Protein AF-A0A7X5N342-F1 (afdb_monomer_lite)

Structure (mmCIF, N/CA/C/O backbone):
data_AF-A0A7X5N342-F1
#
_entry.id   AF-A0A7X5N342-F1
#
loop_
_atom_site.group_PDB
_atom_site.id
_atom_site.type_symbol
_atom_site.label_atom_id
_atom_site.label_alt_id
_atom_site.label_comp_id
_atom_site.label_asym_id
_atom_site.label_entity_id
_atom_site.label_seq_id
_atom_site.pdbx_PDB_ins_code
_atom_site.Cartn_x
_atom_site.Cartn_y
_atom_site.Cartn_z
_atom_site.occupancy
_atom_site.B_iso_or_equiv
_atom_site.auth_seq_id
_atom_site.auth_comp_id
_atom_site.auth_asym_id
_atom_site.auth_atom_id
_atom_site.pdbx_PDB_model_num
ATOM 1 N N . GLY A 1 1 ? -18.269 -18.939 0.389 1.00 37.25 1 GLY A N 1
ATOM 2 C CA . GLY A 1 1 ? -17.789 -19.437 1.687 1.00 37.25 1 GLY A CA 1
ATOM 3 C C . GLY A 1 1 ? -16.413 -18.869 1.905 1.00 37.25 1 GLY A C 1
ATOM 4 O O . GLY A 1 1 ? -15.499 -19.276 1.207 1.00 37.25 1 GLY A O 1
ATOM 5 N N . ASP A 1 2 ? -16.312 -17.864 2.768 1.00 41.03 2 ASP A N 1
ATOM 6 C CA . ASP A 1 2 ? -15.074 -17.145 3.073 1.00 41.03 2 ASP A CA 1
ATOM 7 C C . ASP A 1 2 ? -14.352 -17.910 4.190 1.00 41.03 2 ASP A C 1
ATOM 9 O O . ASP A 1 2 ? -14.849 -17.990 5.314 1.00 41.03 2 ASP A O 1
ATOM 13 N N . ALA A 1 3 ? -13.251 -18.587 3.862 1.00 43.41 3 ALA A N 1
ATOM 14 C CA . ALA A 1 3 ? -12.453 -19.276 4.867 1.00 43.41 3 ALA A CA 1
ATOM 15 C C . ALA A 1 3 ? -11.637 -18.227 5.648 1.00 43.41 3 ALA A C 1
ATOM 17 O O . ALA A 1 3 ? -10.868 -17.482 5.032 1.00 43.41 3 ALA A O 1
ATOM 18 N N . PRO A 1 4 ? -11.772 -18.146 6.983 1.00 41.91 4 PRO A N 1
ATOM 19 C CA . PRO A 1 4 ? -11.024 -17.186 7.783 1.00 41.91 4 PRO A CA 1
ATOM 20 C C . PRO A 1 4 ? -9.519 -17.476 7.701 1.00 41.91 4 PRO A C 1
ATOM 22 O O . PRO A 1 4 ? -9.073 -18.610 7.870 1.00 41.91 4 PRO A O 1
ATOM 25 N N . ARG A 1 5 ? -8.732 -16.427 7.443 1.00 47.28 5 ARG A N 1
ATOM 26 C CA . ARG A 1 5 ? -7.262 -16.468 7.367 1.00 47.28 5 ARG A CA 1
ATOM 27 C C . ARG A 1 5 ? -6.675 -16.936 8.709 1.00 47.28 5 ARG A C 1
ATOM 29 O O . ARG A 1 5 ? -7.108 -16.431 9.749 1.00 47.28 5 ARG A O 1
ATOM 36 N N . PRO A 1 6 ? -5.678 -17.837 8.740 1.00 49.38 6 PRO A N 1
ATOM 37 C CA . PRO A 1 6 ? -5.173 -18.364 9.995 1.00 49.38 6 PRO A CA 1
ATOM 38 C C . PRO A 1 6 ? -4.173 -17.385 10.615 1.00 49.38 6 PRO A C 1
ATOM 40 O O . PRO A 1 6 ? -2.967 -17.493 10.431 1.00 49.38 6 PRO A O 1
ATOM 43 N N . ALA A 1 7 ? -4.666 -16.489 11.462 1.00 51.47 7 ALA A N 1
ATOM 44 C CA . ALA A 1 7 ? -3.866 -15.838 12.503 1.00 51.47 7 ALA A CA 1
ATOM 45 C C . ALA A 1 7 ? -3.428 -16.828 13.620 1.00 51.47 7 ALA A C 1
ATOM 47 O O . ALA A 1 7 ? -3.237 -16.423 14.757 1.00 51.47 7 ALA A O 1
ATOM 48 N N . LYS A 1 8 ? -3.353 -18.140 13.329 1.00 55.88 8 LYS A N 1
ATOM 49 C CA . LYS A 1 8 ? -3.159 -19.239 14.299 1.00 55.88 8 LYS A CA 1
ATOM 50 C C . LYS A 1 8 ? -1.873 -20.049 14.100 1.00 55.88 8 LYS A C 1
ATOM 52 O O . LYS A 1 8 ? -1.612 -20.930 14.912 1.00 55.88 8 LYS A O 1
ATOM 57 N N . LEU A 1 9 ? -1.138 -19.824 13.011 1.00 63.00 9 LEU A N 1
ATOM 58 C CA . LEU A 1 9 ? 0.014 -20.661 12.657 1.00 63.00 9 LEU A CA 1
ATOM 59 C C . LEU A 1 9 ? 1.322 -20.169 13.287 1.00 63.00 9 LEU A C 1
ATOM 61 O O . LEU A 1 9 ? 2.096 -20.996 13.732 1.00 63.00 9 LEU A O 1
ATOM 65 N N . ASP A 1 10 ? 1.504 -18.854 13.396 1.00 67.94 10 ASP A N 1
ATOM 66 C CA . ASP A 1 10 ? 2.638 -18.194 14.062 1.00 67.94 10 ASP A CA 1
ATOM 67 C C . ASP A 1 10 ? 2.364 -18.193 15.580 1.00 67.94 10 ASP A C 1
ATOM 69 O O . ASP A 1 10 ? 1.693 -17.305 16.116 1.00 67.94 10 ASP A O 1
ATOM 73 N N . LYS A 1 11 ? 2.708 -19.301 16.249 1.00 66.00 11 LYS A N 1
ATOM 74 C CA . LYS A 1 11 ? 2.380 -19.558 17.663 1.00 66.00 11 LYS A CA 1
ATOM 75 C C . LYS A 1 11 ? 3.323 -18.829 18.602 1.00 66.00 11 LYS A C 1
ATOM 77 O O . LYS A 1 11 ? 2.917 -18.482 19.712 1.00 66.00 11 LYS A O 1
ATOM 82 N N . ASN A 1 12 ? 4.571 -18.664 18.189 1.00 69.75 12 ASN A N 1
ATOM 83 C CA . ASN A 1 12 ? 5.584 -17.968 18.970 1.00 69.75 12 ASN A CA 1
ATOM 84 C C . ASN A 1 12 ? 5.516 -16.435 18.792 1.00 69.75 12 ASN A C 1
ATOM 86 O O . ASN A 1 12 ? 6.095 -15.718 19.608 1.00 69.75 12 ASN A O 1
ATOM 90 N N . GLY A 1 13 ? 4.764 -15.935 17.803 1.00 64.88 13 GLY A N 1
ATOM 91 C CA . GLY A 1 13 ? 4.565 -14.507 17.567 1.00 64.88 13 GLY A CA 1
ATOM 92 C C . GLY A 1 13 ? 5.804 -13.806 17.015 1.00 64.88 13 GLY A C 1
ATOM 93 O O . GLY A 1 13 ? 5.899 -12.581 17.131 1.00 64.88 13 GLY A O 1
ATOM 94 N N . ASP A 1 14 ? 6.769 -14.553 16.475 1.00 68.81 14 ASP A N 1
ATOM 95 C CA . ASP A 1 14 ? 8.040 -14.007 15.999 1.00 68.81 14 ASP A CA 1
ATOM 96 C C . ASP A 1 14 ? 7.939 -13.402 14.589 1.00 68.81 14 ASP A C 1
ATOM 98 O O . ASP A 1 14 ? 8.851 -12.702 14.137 1.00 68.81 14 ASP A O 1
ATOM 102 N N . GLY A 1 15 ? 6.804 -13.595 13.911 1.00 65.38 15 GLY A N 1
ATOM 103 C CA . GLY A 1 15 ? 6.578 -13.047 12.582 1.00 65.38 15 GLY A CA 1
ATOM 104 C C . GLY A 1 15 ? 7.196 -13.878 11.457 1.00 65.38 15 GLY A C 1
ATOM 105 O O . GLY A 1 15 ? 7.166 -13.425 10.303 1.00 65.38 15 GLY A O 1
ATOM 106 N N . VAL A 1 16 ? 7.668 -15.101 11.727 1.00 76.38 16 VAL A N 1
ATOM 107 C CA . VAL A 1 16 ? 7.995 -16.148 10.739 1.00 76.38 16 VAL A CA 1
ATOM 108 C C . VAL A 1 16 ? 7.150 -17.405 11.015 1.00 76.38 16 VAL A C 1
ATOM 110 O O . VAL A 1 16 ? 6.538 -17.524 12.063 1.00 76.38 16 VAL A O 1
ATOM 113 N N . ILE A 1 17 ? 6.976 -18.286 10.027 1.00 78.12 17 ILE A N 1
ATOM 114 C CA . ILE A 1 17 ? 6.350 -19.599 10.269 1.00 78.12 17 ILE A CA 1
ATOM 115 C C . ILE A 1 17 ? 7.411 -20.642 10.003 1.00 78.12 17 ILE A C 1
ATOM 117 O O . ILE A 1 17 ? 7.802 -20.835 8.853 1.00 78.12 17 ILE A O 1
ATOM 121 N N . ASP A 1 18 ? 7.891 -21.314 11.036 1.00 84.62 18 ASP A N 1
ATOM 122 C CA . ASP A 1 18 ? 8.857 -22.390 10.841 1.00 84.62 18 ASP A CA 1
ATOM 123 C C . ASP A 1 18 ? 8.192 -23.709 10.426 1.00 84.62 18 ASP A C 1
ATOM 125 O O . ASP A 1 18 ? 6.971 -23.871 10.449 1.00 84.62 18 ASP A O 1
ATOM 129 N N . ARG A 1 19 ? 9.004 -24.678 9.987 1.00 81.25 19 ARG A N 1
ATOM 130 C CA . ARG A 1 19 ? 8.499 -25.960 9.470 1.00 81.25 19 ARG A 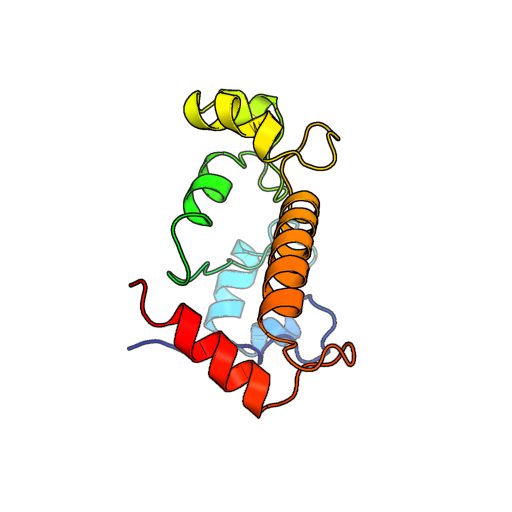CA 1
ATOM 131 C C . ARG A 1 19 ? 7.631 -26.718 10.481 1.00 81.25 19 ARG A C 1
ATOM 133 O O . ARG A 1 19 ? 6.721 -27.441 10.080 1.00 81.25 19 ARG A O 1
ATOM 140 N N . SER A 1 20 ? 7.894 -26.546 11.777 1.00 82.19 20 SER A N 1
ATOM 141 C CA . SER A 1 20 ? 7.114 -27.173 12.851 1.00 82.19 20 SER A CA 1
ATOM 142 C C . SER A 1 20 ? 5.725 -26.551 12.965 1.00 82.19 20 SER A C 1
ATOM 144 O O . SER A 1 20 ? 4.730 -27.258 13.124 1.00 82.19 20 SER A O 1
ATOM 146 N N . GLU A 1 21 ? 5.647 -25.231 12.843 1.00 78.12 21 GLU A N 1
ATOM 147 C CA . GLU A 1 21 ? 4.388 -24.494 12.812 1.00 78.12 21 GLU A CA 1
ATOM 148 C C . GLU A 1 21 ? 3.615 -24.727 11.513 1.00 78.12 21 GLU A C 1
ATOM 150 O O . GLU A 1 21 ? 2.403 -24.941 11.541 1.00 78.12 21 GLU A O 1
ATOM 155 N N . ALA A 1 22 ? 4.311 -24.788 10.379 1.00 77.06 22 ALA A N 1
ATOM 156 C CA . ALA A 1 22 ? 3.711 -25.126 9.098 1.00 77.06 22 ALA A CA 1
ATOM 157 C C . ALA A 1 22 ? 3.164 -26.556 9.064 1.00 77.06 22 ALA A C 1
ATOM 159 O O . ALA A 1 22 ? 2.115 -26.784 8.469 1.00 77.06 22 ALA A O 1
ATOM 160 N N . ALA A 1 23 ? 3.810 -27.506 9.750 1.00 77.94 23 ALA A N 1
ATOM 161 C CA . ALA A 1 23 ? 3.317 -28.876 9.895 1.00 77.94 23 ALA A CA 1
ATOM 162 C C . ALA A 1 23 ? 1.978 -28.967 10.650 1.00 77.94 23 ALA A C 1
ATOM 164 O O . ALA A 1 23 ? 1.279 -29.975 10.532 1.00 77.94 23 ALA A O 1
ATOM 165 N N . ALA A 1 24 ? 1.587 -27.924 11.393 1.00 77.38 24 ALA A N 1
ATOM 166 C CA . ALA A 1 24 ? 0.273 -27.860 12.028 1.00 77.38 24 ALA A CA 1
ATOM 167 C C . ALA A 1 24 ? -0.873 -27.666 11.017 1.00 77.38 24 ALA A C 1
ATOM 169 O O . ALA A 1 24 ? -2.030 -27.905 11.370 1.00 77.38 24 ALA A O 1
ATOM 170 N N . ASP A 1 25 ? -0.572 -27.266 9.775 1.00 70.44 25 ASP A N 1
ATOM 171 C CA . ASP A 1 25 ? -1.538 -27.200 8.683 1.00 70.44 25 ASP A CA 1
ATOM 172 C C . ASP A 1 25 ? -1.055 -28.024 7.473 1.00 70.44 25 ASP A C 1
ATOM 174 O O . ASP A 1 25 ? -0.062 -27.684 6.832 1.00 70.44 25 ASP A O 1
ATOM 178 N N . PRO A 1 26 ? -1.753 -29.110 7.100 1.00 74.19 26 PRO A N 1
ATOM 179 C CA . PRO A 1 26 ? -1.303 -30.005 6.035 1.00 74.19 26 PRO A CA 1
ATOM 180 C C . PRO A 1 26 ? -1.263 -29.345 4.648 1.00 74.19 26 PRO A C 1
ATOM 182 O O . PRO A 1 26 ? -0.521 -29.809 3.782 1.00 74.19 26 PRO A O 1
ATOM 185 N N . LYS A 1 27 ? -2.027 -28.267 4.411 1.00 69.81 27 LYS A N 1
ATOM 186 C CA . LYS A 1 27 ? -1.946 -27.514 3.150 1.00 69.81 27 LYS A CA 1
ATOM 187 C C . LYS A 1 27 ? -0.710 -26.629 3.146 1.00 69.81 27 LYS A C 1
ATOM 189 O O . LYS A 1 27 ? 0.004 -26.611 2.147 1.00 69.81 27 LYS A O 1
ATOM 194 N N . LEU A 1 28 ? -0.436 -25.949 4.260 1.00 73.19 28 LEU A N 1
ATOM 195 C CA . LEU A 1 28 ? 0.766 -25.136 4.389 1.00 73.19 28 LEU A CA 1
ATOM 196 C C . LEU A 1 28 ? 2.025 -26.000 4.345 1.00 73.19 28 LEU A C 1
ATOM 198 O O . LEU A 1 28 ? 2.948 -25.631 3.642 1.00 73.19 28 LEU A O 1
ATOM 202 N N . ALA A 1 29 ? 2.044 -27.166 4.995 1.00 78.25 29 ALA A N 1
ATOM 203 C CA . ALA A 1 29 ? 3.155 -28.114 4.926 1.00 78.25 29 ALA A CA 1
ATOM 204 C C . ALA A 1 29 ? 3.455 -28.569 3.487 1.00 78.25 29 ALA A C 1
ATOM 206 O O . ALA A 1 29 ? 4.614 -28.619 3.090 1.00 78.25 29 ALA A O 1
ATOM 207 N N . ALA A 1 30 ? 2.421 -28.848 2.683 1.00 79.94 30 ALA A N 1
ATOM 208 C CA . ALA A 1 30 ? 2.591 -29.217 1.276 1.00 79.94 30 ALA A CA 1
ATOM 209 C C . ALA A 1 30 ? 3.072 -28.045 0.401 1.00 79.94 30 ALA A C 1
ATOM 211 O O . ALA A 1 30 ? 3.768 -28.255 -0.589 1.00 79.94 30 ALA A O 1
ATOM 212 N N . GLN A 1 31 ? 2.698 -26.813 0.755 1.00 75.44 31 GLN A N 1
ATOM 213 C CA . GLN A 1 31 ? 3.119 -25.596 0.059 1.00 75.44 31 GLN A CA 1
ATOM 214 C C . GLN A 1 31 ? 4.414 -25.008 0.626 1.00 75.44 31 GLN A C 1
ATOM 216 O O . GLN A 1 31 ? 4.986 -24.128 -0.003 1.00 75.44 31 GLN A O 1
ATOM 221 N N . PHE A 1 32 ? 4.891 -25.489 1.773 1.00 79.62 32 PHE A N 1
ATOM 222 C CA . PHE A 1 32 ? 6.008 -24.913 2.511 1.00 79.62 32 PHE A CA 1
ATOM 223 C C . PHE A 1 32 ? 7.254 -24.862 1.644 1.00 79.62 32 PHE A C 1
ATOM 225 O O . PHE A 1 32 ? 7.770 -23.784 1.413 1.00 79.62 32 PHE A O 1
ATOM 232 N N . ASP A 1 33 ? 7.645 -25.988 1.047 1.00 79.88 33 ASP A N 1
ATOM 233 C CA . ASP A 1 33 ? 8.786 -26.068 0.127 1.00 79.88 33 ASP A CA 1
ATOM 234 C C . ASP A 1 33 ? 8.606 -25.228 -1.160 1.00 79.88 33 ASP A C 1
ATOM 236 O O . ASP A 1 33 ? 9.580 -24.943 -1.850 1.00 79.88 33 ASP A O 1
ATOM 240 N N . THR A 1 34 ? 7.374 -24.835 -1.512 1.00 75.19 34 THR A N 1
ATOM 241 C CA . THR A 1 34 ? 7.105 -23.911 -2.638 1.00 75.19 34 THR A CA 1
ATOM 242 C C . THR A 1 34 ? 7.184 -22.444 -2.212 1.00 75.19 34 THR A C 1
ATOM 244 O O . THR A 1 34 ? 7.436 -21.575 -3.041 1.00 75.19 34 THR A O 1
ATOM 247 N N . LEU A 1 35 ? 6.916 -22.165 -0.940 1.00 72.62 35 LEU A N 1
ATOM 248 C CA . LEU A 1 35 ? 6.890 -20.825 -0.367 1.00 72.62 35 LEU A CA 1
ATOM 249 C C . LEU A 1 35 ? 8.268 -20.432 0.191 1.00 72.62 35 LEU A C 1
ATOM 251 O O . LEU A 1 35 ? 8.672 -19.288 0.023 1.00 72.62 35 LEU A O 1
ATOM 255 N N . ASP A 1 36 ? 8.995 -21.395 0.764 1.00 77.94 36 ASP A N 1
ATOM 256 C CA . ASP A 1 36 ? 10.363 -21.323 1.298 1.00 77.94 36 ASP A CA 1
ATOM 257 C C . ASP A 1 36 ? 11.352 -21.228 0.129 1.00 77.94 36 ASP A C 1
ATOM 259 O O . ASP A 1 36 ? 12.010 -22.191 -0.278 1.00 77.94 36 ASP A O 1
ATOM 263 N N . THR A 1 37 ? 11.361 -20.055 -0.500 1.00 76.19 37 THR A N 1
ATOM 264 C CA . THR A 1 37 ? 12.090 -19.794 -1.743 1.00 76.19 37 THR A CA 1
ATOM 265 C C . THR A 1 37 ? 13.587 -19.741 -1.467 1.00 76.19 37 THR A C 1
ATOM 267 O O . THR A 1 37 ? 14.388 -20.199 -2.289 1.00 76.19 37 THR A O 1
ATOM 270 N N . ASN A 1 38 ? 13.964 -19.216 -0.299 1.00 78.56 38 ASN A N 1
ATOM 271 C CA . ASN A 1 38 ? 15.345 -19.165 0.163 1.00 78.56 38 ASN A CA 1
ATOM 272 C C . ASN A 1 38 ? 15.834 -20.504 0.769 1.00 78.56 38 ASN A C 1
ATOM 274 O O . ASN A 1 38 ? 17.044 -20.677 0.939 1.00 78.56 38 ASN A O 1
ATOM 278 N N . LYS A 1 39 ? 14.923 -21.458 1.024 1.00 79.94 39 LYS A N 1
ATOM 279 C CA . LYS A 1 39 ? 15.184 -22.775 1.626 1.00 79.94 39 LYS A CA 1
ATOM 280 C C . LYS A 1 39 ? 15.862 -22.698 2.993 1.00 79.94 39 LYS A C 1
ATOM 282 O O . LYS A 1 39 ? 16.671 -23.571 3.327 1.00 79.94 39 LYS A O 1
ATOM 287 N N . ASP A 1 40 ? 15.559 -21.667 3.776 1.00 81.75 40 ASP A N 1
ATOM 288 C CA . ASP A 1 40 ? 16.087 -21.520 5.134 1.00 81.75 40 ASP A CA 1
ATOM 289 C C . ASP A 1 40 ? 15.298 -22.355 6.159 1.00 81.75 40 ASP A C 1
ATOM 291 O O . ASP A 1 40 ? 15.754 -22.575 7.284 1.00 81.75 40 ASP A O 1
ATOM 295 N N . GLY A 1 41 ? 14.163 -22.935 5.742 1.00 78.38 41 GLY A N 1
ATOM 296 C CA . GLY A 1 41 ? 13.321 -23.767 6.596 1.00 78.38 41 GLY A CA 1
ATOM 297 C C . GLY A 1 41 ? 12.342 -22.952 7.439 1.00 78.38 41 GLY A C 1
ATOM 298 O O . GLY A 1 41 ? 11.784 -23.476 8.416 1.00 78.38 41 GLY A O 1
ATOM 299 N N . LYS A 1 42 ? 12.121 -21.687 7.065 1.00 83.88 42 LYS A N 1
ATOM 300 C CA . LYS A 1 42 ? 11.184 -20.745 7.679 1.00 83.88 42 LYS A CA 1
ATOM 301 C C . LYS A 1 42 ? 10.471 -19.963 6.579 1.00 83.88 42 LYS A C 1
ATOM 303 O O . LYS A 1 42 ? 11.070 -19.577 5.595 1.00 83.88 42 LYS A O 1
ATOM 308 N N . LEU A 1 43 ? 9.185 -19.683 6.766 1.00 77.06 43 LEU A N 1
ATOM 309 C CA . LEU A 1 43 ? 8.430 -18.777 5.907 1.00 77.06 43 LEU A CA 1
ATOM 310 C C . LEU A 1 43 ? 8.403 -17.392 6.530 1.00 77.06 43 LEU A C 1
ATOM 312 O O . LEU A 1 43 ? 7.580 -17.093 7.413 1.00 77.06 43 LEU A O 1
ATOM 316 N N . SER A 1 44 ? 9.285 -16.526 6.041 1.00 71.50 44 SER A N 1
ATOM 317 C CA . SER A 1 44 ? 9.251 -15.121 6.418 1.00 71.50 44 SER A CA 1
ATOM 318 C C . SER A 1 44 ? 7.986 -14.437 5.897 1.00 71.50 44 SER A C 1
ATOM 320 O O . SER A 1 44 ? 7.289 -14.925 5.007 1.00 71.50 44 SER A O 1
ATOM 322 N N . ARG A 1 45 ? 7.649 -13.270 6.454 1.00 64.69 45 ARG A N 1
ATOM 323 C CA . ARG A 1 45 ? 6.488 -12.482 6.009 1.00 64.69 45 ARG A CA 1
ATOM 324 C C . ARG A 1 45 ? 6.559 -12.112 4.520 1.00 64.69 45 ARG A C 1
ATOM 326 O O . ARG A 1 45 ? 5.518 -11.809 3.944 1.00 64.69 45 ARG A O 1
ATOM 333 N N . ASP A 1 46 ? 7.754 -12.121 3.944 1.00 60.19 46 ASP A N 1
ATOM 334 C CA . ASP A 1 46 ? 8.017 -11.923 2.518 1.00 60.19 46 ASP A CA 1
ATOM 335 C C . ASP A 1 46 ? 7.625 -13.146 1.662 1.00 60.19 46 ASP A C 1
ATOM 337 O O . ASP A 1 46 ? 6.995 -13.018 0.617 1.00 60.19 46 ASP A O 1
ATOM 341 N N . GLU A 1 47 ? 7.885 -14.345 2.184 1.00 65.81 47 GLU A N 1
ATOM 342 C CA . GLU A 1 47 ? 7.727 -15.638 1.501 1.00 65.81 47 GLU A CA 1
ATOM 343 C C . GLU A 1 47 ? 6.339 -16.265 1.672 1.00 65.81 47 GLU A C 1
ATOM 345 O O . GLU A 1 47 ? 5.937 -17.171 0.938 1.00 65.81 47 GLU A O 1
ATOM 350 N N . ARG A 1 48 ? 5.549 -15.775 2.630 1.00 63.97 48 ARG A N 1
ATOM 351 C CA . ARG A 1 48 ? 4.152 -16.193 2.766 1.00 63.97 48 ARG A CA 1
ATOM 352 C C . ARG A 1 48 ? 3.349 -15.688 1.562 1.00 63.97 48 ARG A C 1
ATOM 354 O O . ARG A 1 48 ? 3.450 -14.510 1.212 1.00 63.97 48 ARG A O 1
ATOM 361 N N . PRO A 1 49 ? 2.451 -16.508 0.985 1.00 53.25 49 PRO A N 1
ATOM 362 C CA . PRO A 1 49 ? 1.557 -16.047 -0.055 1.00 53.25 49 PRO A CA 1
ATOM 363 C C . PRO A 1 49 ? 0.606 -15.054 0.605 1.00 53.25 49 PRO A C 1
ATOM 365 O O . PRO A 1 49 ? -0.328 -15.421 1.324 1.00 53.25 49 PRO A O 1
ATOM 368 N N . HIS A 1 50 ? 0.860 -13.762 0.398 1.00 48.50 50 HIS A N 1
ATOM 369 C CA . HIS A 1 50 ? -0.100 -12.728 0.734 1.00 48.50 50 HIS A CA 1
ATOM 370 C C . HIS A 1 50 ? -1.310 -12.972 -0.157 1.00 48.50 50 HIS A C 1
ATOM 372 O O . HIS A 1 50 ? -1.399 -12.462 -1.272 1.00 48.50 50 HIS A O 1
ATOM 378 N N . HIS A 1 51 ? -2.287 -13.720 0.356 1.00 41.19 51 HIS A N 1
ATOM 379 C CA . HIS A 1 51 ? -3.673 -13.527 -0.024 1.00 41.19 51 HIS A CA 1
ATOM 380 C C . HIS A 1 51 ? -4.028 -12.096 0.380 1.00 41.19 51 HIS A C 1
ATOM 382 O O . HIS A 1 51 ? -4.601 -11.830 1.442 1.00 41.19 51 HIS A O 1
ATOM 388 N N . ARG A 1 52 ? -3.637 -11.155 -0.484 1.00 44.50 52 ARG A N 1
ATOM 389 C CA . ARG A 1 52 ? -4.132 -9.790 -0.559 1.00 44.50 52 ARG A CA 1
ATOM 390 C C . ARG A 1 52 ? -5.602 -9.940 -0.943 1.00 44.50 52 ARG A C 1
ATOM 392 O O . ARG A 1 52 ? -5.973 -9.853 -2.104 1.00 44.50 52 ARG A O 1
ATOM 399 N N . GLY A 1 53 ? -6.418 -10.331 0.036 1.00 39.53 53 GLY A N 1
ATOM 400 C CA . GLY A 1 53 ? -7.844 -10.534 -0.156 1.00 39.53 53 GLY A CA 1
ATOM 401 C C . GLY A 1 53 ? -8.463 -9.261 -0.738 1.00 39.53 53 GLY A C 1
ATOM 402 O O . GLY A 1 53 ? -7.978 -8.163 -0.437 1.00 39.53 53 GLY A O 1
ATOM 403 N N . PRO A 1 54 ? -9.515 -9.382 -1.560 1.00 44.47 54 PRO A N 1
ATOM 404 C CA . PRO A 1 54 ? -10.169 -8.240 -2.177 1.00 44.47 54 PRO A CA 1
ATOM 405 C C . PRO A 1 54 ? -10.845 -7.429 -1.068 1.00 44.47 54 PRO A C 1
ATOM 407 O O . PRO A 1 54 ? -11.904 -7.780 -0.560 1.00 44.47 54 PRO A O 1
ATOM 410 N N . GLY A 1 55 ? -10.181 -6.375 -0.607 1.00 44.91 55 GLY A N 1
ATOM 411 C CA . GLY A 1 55 ? -10.635 -5.643 0.565 1.00 44.91 55 GLY A CA 1
ATOM 412 C C . GLY A 1 55 ? -9.928 -4.311 0.712 1.00 44.91 55 GLY A C 1
ATOM 413 O O . GLY A 1 55 ? -8.804 -4.256 1.199 1.00 44.91 55 GLY A O 1
ATOM 414 N N . ARG A 1 56 ? -10.662 -3.247 0.368 1.00 42.47 56 ARG A N 1
ATOM 415 C CA . ARG A 1 56 ? -10.334 -1.812 0.471 1.00 42.47 56 ARG A CA 1
ATOM 416 C C . ARG A 1 56 ? -9.532 -1.218 -0.691 1.00 42.47 56 ARG A C 1
ATOM 418 O O . ARG A 1 56 ? -8.353 -0.903 -0.581 1.00 42.47 56 ARG A O 1
ATOM 425 N N . GLY A 1 57 ? -10.277 -0.935 -1.760 1.00 38.78 57 GLY A N 1
ATOM 426 C CA . GLY A 1 57 ? -10.156 0.319 -2.505 1.00 38.78 57 GLY A CA 1
ATOM 427 C C . GLY A 1 57 ? -8.930 0.447 -3.397 1.00 38.78 57 GLY A C 1
ATOM 428 O O . GLY A 1 57 ? -7.970 1.108 -3.015 1.00 38.78 57 GLY A O 1
ATOM 429 N N . GLY A 1 58 ? -8.995 -0.145 -4.594 1.00 43.59 58 GLY A N 1
ATOM 430 C CA . GLY A 1 58 ? -8.323 0.305 -5.827 1.00 43.59 58 GLY A CA 1
ATOM 431 C C . GLY A 1 58 ? -6.798 0.467 -5.833 1.00 43.59 58 GLY A C 1
ATOM 432 O O . GLY A 1 58 ? -6.252 0.871 -6.853 1.00 43.59 58 GLY A O 1
ATOM 433 N N . ARG A 1 59 ? -6.099 0.197 -4.722 1.00 49.16 59 ARG A N 1
ATOM 434 C CA . ARG A 1 59 ? -4.702 0.606 -4.528 1.00 49.16 59 ARG A CA 1
ATOM 435 C C . ARG A 1 59 ? -3.765 -0.471 -3.960 1.00 49.16 59 ARG A C 1
ATOM 437 O O . ARG A 1 59 ? -2.655 -0.157 -3.545 1.00 49.16 59 ARG A O 1
ATOM 444 N N . GLY A 1 60 ? -4.170 -1.736 -3.933 1.00 49.31 60 GLY A N 1
ATOM 445 C CA . GLY A 1 60 ? -3.247 -2.857 -3.681 1.00 49.31 60 GLY A CA 1
ATOM 446 C C . GLY A 1 60 ? -2.741 -3.502 -4.971 1.00 49.31 60 GLY A C 1
ATOM 447 O O . GLY A 1 60 ? -1.600 -3.932 -5.046 1.00 49.31 60 GLY A O 1
ATOM 448 N N . GLU A 1 61 ? -3.584 -3.523 -5.999 1.00 50.31 61 GLU A N 1
ATOM 449 C CA . GLU A 1 61 ? -3.365 -4.321 -7.209 1.00 50.31 61 GLU A CA 1
ATOM 450 C C . GLU A 1 61 ? -2.323 -3.712 -8.156 1.00 50.31 61 GLU A C 1
ATOM 452 O O . GLU A 1 61 ? -1.450 -4.406 -8.659 1.00 50.31 61 GLU A O 1
ATOM 457 N N . TRP A 1 62 ? -2.355 -2.391 -8.329 1.00 58.06 62 TRP A N 1
ATOM 458 C CA . TRP A 1 62 ? -1.370 -1.620 -9.097 1.00 58.06 62 TRP A CA 1
ATOM 459 C C . TRP A 1 62 ? 0.048 -1.639 -8.495 1.00 58.06 62 TRP A C 1
ATOM 461 O O . TRP A 1 62 ? 1.001 -1.735 -9.256 1.00 58.06 62 TRP A O 1
ATOM 471 N N . LEU A 1 63 ? 0.205 -1.615 -7.159 1.00 60.41 63 LEU A N 1
ATOM 472 C CA . LEU A 1 63 ? 1.526 -1.713 -6.517 1.00 60.41 63 LEU A CA 1
ATOM 473 C C . LEU A 1 63 ? 2.178 -3.054 -6.863 1.00 60.41 63 LEU A C 1
ATOM 475 O O . LEU A 1 63 ? 3.301 -3.079 -7.332 1.00 60.41 63 LEU A O 1
ATOM 479 N N . SER A 1 64 ? 1.430 -4.156 -6.754 1.00 62.56 64 SER A N 1
ATOM 480 C CA . SER A 1 64 ? 1.909 -5.483 -7.173 1.00 62.56 64 SER A CA 1
ATOM 481 C C . SER A 1 64 ? 2.197 -5.608 -8.670 1.00 62.56 64 SER A C 1
ATOM 483 O O . SER A 1 64 ? 2.796 -6.594 -9.080 1.00 62.56 64 SER A O 1
ATOM 485 N N . LYS A 1 65 ? 1.717 -4.671 -9.493 1.00 64.00 65 LYS A N 1
ATOM 486 C CA . LYS A 1 65 ? 1.893 -4.698 -10.947 1.00 64.00 65 LYS A CA 1
ATOM 487 C C . LYS A 1 65 ? 3.127 -3.922 -11.410 1.00 64.00 65 LYS A C 1
ATOM 489 O O . LYS A 1 65 ? 3.607 -4.185 -12.505 1.00 64.00 65 LYS A O 1
ATOM 494 N N . LEU A 1 66 ? 3.600 -2.978 -10.598 1.00 68.25 66 LEU A N 1
ATOM 495 C CA . LEU A 1 66 ? 4.783 -2.161 -10.876 1.00 68.25 66 LEU A CA 1
ATOM 496 C C . LEU A 1 66 ? 6.007 -2.634 -10.082 1.00 68.25 66 LEU A C 1
ATOM 498 O O . LEU A 1 66 ? 7.115 -2.521 -10.589 1.00 68.25 66 LEU A O 1
ATOM 502 N N . ASP A 1 67 ? 5.789 -3.202 -8.891 1.00 71.44 67 ASP A N 1
ATOM 503 C CA . ASP A 1 67 ? 6.807 -3.784 -8.008 1.00 71.44 67 ASP A CA 1
ATOM 504 C C . ASP A 1 67 ? 7.338 -5.089 -8.615 1.00 71.44 67 ASP A C 1
ATOM 506 O O . ASP A 1 67 ? 6.835 -6.189 -8.359 1.00 71.44 67 ASP A O 1
ATOM 510 N N . THR A 1 68 ? 8.295 -4.942 -9.527 1.00 69.94 68 THR A N 1
ATOM 511 C CA . THR A 1 68 ? 8.823 -6.039 -10.342 1.00 69.94 68 THR A CA 1
ATOM 512 C C . THR A 1 68 ? 9.816 -6.859 -9.532 1.00 69.94 68 THR A C 1
ATOM 514 O O . THR A 1 68 ? 9.862 -8.085 -9.671 1.00 69.94 68 THR A O 1
ATOM 517 N N . ASN A 1 69 ? 10.581 -6.192 -8.664 1.00 70.06 69 ASN A N 1
ATOM 518 C CA . ASN A 1 69 ? 11.514 -6.838 -7.746 1.00 70.06 69 ASN A CA 1
ATOM 519 C C . ASN A 1 69 ? 10.844 -7.369 -6.465 1.00 70.06 69 ASN A C 1
ATOM 521 O O . ASN A 1 69 ? 11.478 -8.135 -5.745 1.00 70.06 69 ASN A O 1
ATOM 525 N N . LYS A 1 70 ? 9.568 -7.034 -6.227 1.00 70.19 70 LYS A N 1
ATOM 526 C CA . LYS A 1 70 ? 8.769 -7.466 -5.071 1.00 70.19 70 LYS A CA 1
ATOM 527 C C . LYS A 1 70 ? 9.354 -7.033 -3.724 1.00 70.19 70 LYS A C 1
ATOM 529 O O . LYS A 1 70 ? 9.034 -7.645 -2.710 1.00 70.19 70 LYS A O 1
ATOM 534 N N . ASP A 1 71 ? 10.145 -5.960 -3.693 1.00 73.00 71 ASP A N 1
ATOM 535 C CA . ASP A 1 71 ? 10.687 -5.397 -2.444 1.00 73.00 71 ASP A CA 1
ATOM 536 C C . ASP A 1 71 ? 9.605 -4.643 -1.640 1.00 73.00 71 ASP A C 1
ATOM 538 O O . ASP A 1 71 ? 9.815 -4.206 -0.507 1.00 73.00 71 ASP A O 1
ATOM 542 N N . GLY A 1 72 ? 8.405 -4.470 -2.209 1.00 71.81 72 GLY A N 1
ATOM 543 C CA . GLY A 1 72 ? 7.315 -3.731 -1.581 1.00 71.81 72 GLY A CA 1
ATOM 544 C C . GLY A 1 72 ? 7.446 -2.214 -1.725 1.00 71.81 72 GLY A C 1
ATOM 545 O O . GLY A 1 72 ? 6.684 -1.484 -1.077 1.00 71.81 72 GLY A O 1
ATOM 546 N N . ARG A 1 73 ? 8.374 -1.749 -2.571 1.00 81.06 73 ARG A N 1
A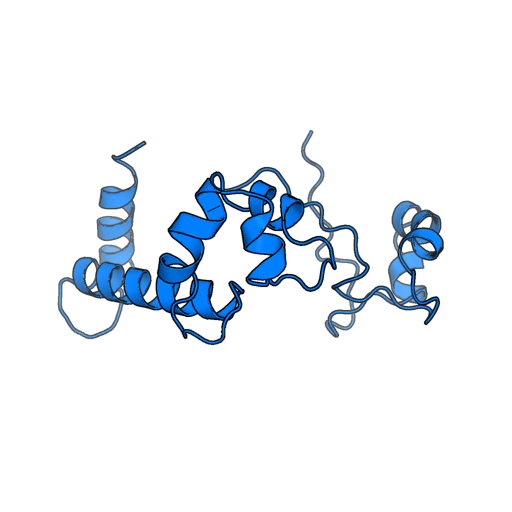TOM 547 C CA . ARG A 1 73 ? 8.617 -0.345 -2.926 1.00 81.06 73 ARG A CA 1
ATOM 548 C C . ARG A 1 73 ? 8.579 -0.188 -4.439 1.00 81.06 73 ARG A C 1
ATOM 550 O O . ARG A 1 73 ? 9.010 -1.080 -5.152 1.00 81.06 73 ARG A O 1
ATOM 557 N N . ILE A 1 74 ? 8.096 0.953 -4.927 1.00 82.81 74 ILE A N 1
ATOM 558 C CA . ILE A 1 74 ? 8.189 1.274 -6.355 1.00 82.81 74 ILE A CA 1
ATOM 559 C C . ILE A 1 74 ? 9.316 2.268 -6.570 1.00 82.81 74 ILE A C 1
ATOM 561 O O . ILE A 1 74 ? 9.236 3.410 -6.115 1.00 82.81 74 ILE A O 1
ATOM 565 N N . SER A 1 75 ? 10.333 1.850 -7.311 1.00 87.19 75 SER A N 1
ATOM 566 C CA . SER A 1 75 ? 11.432 2.726 -7.715 1.00 87.19 75 SER A CA 1
ATOM 567 C C . SER A 1 75 ? 11.004 3.646 -8.859 1.00 87.19 75 SER A C 1
ATOM 569 O O . SER A 1 75 ? 10.110 3.312 -9.639 1.00 87.19 75 SER A O 1
ATOM 571 N N . ARG A 1 76 ? 11.687 4.780 -9.061 1.00 84.69 76 ARG A N 1
ATOM 572 C CA . ARG A 1 76 ? 11.405 5.678 -10.201 1.00 84.69 76 ARG A CA 1
ATOM 573 C C . ARG A 1 76 ? 11.561 5.000 -11.574 1.00 84.69 76 ARG A C 1
ATOM 575 O O . ARG A 1 76 ? 10.969 5.448 -12.552 1.00 84.69 76 ARG A O 1
ATOM 582 N N . GLU A 1 77 ? 12.360 3.944 -11.689 1.00 84.50 77 GLU A N 1
ATOM 583 C CA . GLU A 1 77 ? 12.470 3.170 -12.934 1.00 84.50 77 GLU A CA 1
ATOM 584 C C . GLU A 1 77 ? 11.244 2.287 -13.173 1.00 84.50 77 GLU A C 1
ATOM 586 O O . GLU A 1 77 ? 10.661 2.323 -14.254 1.00 84.50 77 GLU A O 1
ATOM 591 N N . GLU A 1 78 ? 10.782 1.590 -12.140 1.00 82.00 78 GLU A N 1
ATOM 592 C CA . GLU A 1 78 ? 9.549 0.797 -12.163 1.00 82.00 78 GLU A CA 1
ATOM 593 C C . GLU A 1 78 ? 8.315 1.686 -12.362 1.00 82.00 78 GLU A C 1
ATOM 595 O O . GLU A 1 78 ? 7.386 1.347 -13.091 1.00 82.00 78 GLU A O 1
ATOM 600 N N . ALA A 1 79 ? 8.354 2.897 -11.809 1.00 83.56 79 ALA A N 1
ATOM 601 C CA . ALA A 1 79 ? 7.353 3.930 -12.007 1.00 83.56 79 ALA A CA 1
ATOM 602 C C . ALA A 1 79 ? 7.166 4.323 -13.479 1.00 83.56 79 ALA A C 1
ATOM 604 O O . ALA A 1 79 ? 6.050 4.627 -13.894 1.00 83.56 79 ALA A O 1
ATOM 605 N N . LYS A 1 80 ? 8.250 4.328 -14.270 1.00 82.62 80 LYS A N 1
ATOM 606 C CA . LYS A 1 80 ? 8.226 4.700 -15.697 1.00 82.62 80 LYS A CA 1
ATOM 607 C C . LYS A 1 80 ? 7.558 3.647 -16.574 1.00 82.62 80 LYS A C 1
ATOM 609 O O . LYS A 1 80 ? 7.176 3.975 -17.695 1.00 82.62 80 LYS A O 1
ATOM 614 N N . VAL A 1 81 ? 7.401 2.417 -16.078 1.00 81.88 81 VAL A N 1
ATOM 615 C CA . VAL A 1 81 ? 6.688 1.344 -16.788 1.00 81.88 81 VAL A CA 1
ATOM 616 C C . VAL A 1 81 ? 5.231 1.740 -17.043 1.00 81.88 81 VAL A C 1
ATOM 618 O O . VAL A 1 81 ? 4.658 1.338 -18.055 1.00 81.88 81 VAL A O 1
ATOM 621 N N . ASP A 1 82 ? 4.650 2.584 -16.183 1.00 78.94 82 ASP A N 1
ATOM 622 C CA . ASP A 1 82 ? 3.322 3.151 -16.393 1.00 78.94 82 ASP A CA 1
ATOM 623 C C . ASP A 1 82 ? 3.361 4.695 -16.415 1.00 78.94 82 ASP A C 1
ATOM 625 O O . ASP A 1 82 ? 3.649 5.335 -15.402 1.00 78.94 82 ASP A O 1
ATOM 629 N N . PRO A 1 83 ? 3.022 5.344 -17.543 1.00 81.00 83 PRO A N 1
ATOM 630 C CA . PRO A 1 83 ? 3.104 6.799 -17.665 1.00 81.00 83 PRO A CA 1
ATOM 631 C C . PRO A 1 83 ? 2.140 7.550 -16.732 1.00 81.00 83 PRO A C 1
ATOM 633 O O . PRO A 1 83 ? 2.421 8.689 -16.353 1.00 81.00 83 PRO A O 1
ATOM 636 N N . LYS A 1 84 ? 1.019 6.939 -16.317 1.00 79.94 84 LYS A N 1
ATOM 637 C CA . LYS A 1 84 ? 0.106 7.558 -15.340 1.00 79.94 84 LYS A CA 1
ATOM 638 C C . LYS A 1 84 ? 0.702 7.514 -13.940 1.00 79.94 84 LYS A C 1
ATOM 640 O O . LYS A 1 84 ? 0.458 8.423 -13.148 1.00 79.94 84 LYS A O 1
ATOM 645 N N . PHE A 1 85 ? 1.456 6.461 -13.633 1.00 78.94 85 PHE A N 1
ATOM 646 C CA . PHE A 1 85 ? 2.177 6.348 -12.375 1.00 78.94 85 PHE A CA 1
ATOM 647 C C . PHE A 1 85 ? 3.364 7.303 -12.336 1.00 78.94 85 PHE A C 1
ATOM 649 O O . PHE A 1 85 ? 3.484 8.040 -11.367 1.00 78.94 85 PHE A O 1
ATOM 656 N N . ALA A 1 86 ? 4.172 7.369 -13.396 1.00 84.31 86 ALA A N 1
ATOM 657 C CA . ALA A 1 86 ? 5.285 8.313 -13.491 1.00 84.31 86 ALA A CA 1
ATOM 658 C C . ALA A 1 86 ? 4.839 9.765 -13.238 1.00 84.31 86 ALA A C 1
ATOM 660 O O . ALA A 1 86 ? 5.491 10.485 -12.489 1.00 84.31 86 ALA A O 1
ATOM 661 N N . ALA A 1 87 ? 3.685 10.169 -13.784 1.00 86.06 87 ALA A N 1
ATOM 662 C CA . ALA A 1 87 ? 3.110 11.495 -13.547 1.00 86.06 87 ALA A CA 1
ATOM 663 C C . ALA A 1 87 ? 2.659 11.727 -12.091 1.00 86.06 87 ALA A C 1
ATOM 665 O O . ALA A 1 87 ? 2.629 12.863 -11.630 1.00 86.06 87 ALA A O 1
ATOM 666 N N . ARG A 1 88 ? 2.295 10.661 -11.371 1.00 82.81 88 ARG A N 1
ATOM 667 C CA . ARG A 1 88 ? 1.873 10.708 -9.962 1.00 82.81 88 ARG A CA 1
ATOM 668 C C . ARG A 1 88 ? 2.998 10.383 -8.991 1.00 82.81 88 ARG A C 1
ATOM 670 O O . ARG A 1 88 ? 2.791 10.513 -7.794 1.00 82.81 88 ARG A O 1
ATOM 677 N N . PHE A 1 89 ? 4.151 9.934 -9.478 1.00 86.50 89 PHE A N 1
ATOM 678 C CA . PHE A 1 89 ? 5.255 9.470 -8.649 1.00 86.50 89 PHE A CA 1
ATOM 679 C C . PHE A 1 89 ? 5.656 10.537 -7.640 1.00 86.50 89 PHE A C 1
ATOM 681 O O . PHE A 1 89 ? 5.654 10.269 -6.452 1.00 86.50 89 PHE A O 1
ATOM 688 N N . ASP A 1 90 ? 5.878 11.760 -8.121 1.00 86.56 90 ASP A N 1
ATOM 689 C CA . ASP A 1 90 ? 6.274 12.911 -7.302 1.00 86.56 90 ASP A CA 1
ATOM 690 C C . ASP A 1 90 ? 5.202 13.304 -6.266 1.00 86.56 90 ASP A C 1
ATOM 692 O O . ASP A 1 90 ? 5.514 13.807 -5.196 1.00 86.56 90 ASP A O 1
ATOM 696 N N . GLU A 1 91 ? 3.921 13.040 -6.553 1.00 85.12 91 GLU A N 1
ATOM 697 C CA . GLU A 1 91 ? 2.820 13.244 -5.597 1.00 85.12 91 GLU A CA 1
ATOM 698 C C . GLU A 1 91 ? 2.757 12.127 -4.538 1.00 85.12 91 GLU A C 1
ATOM 700 O O . GLU A 1 91 ? 2.193 12.297 -3.455 1.00 85.12 91 GLU A O 1
ATOM 705 N N . MET A 1 92 ? 3.290 10.951 -4.862 1.00 81.25 92 MET A N 1
ATOM 706 C CA . MET A 1 92 ? 3.248 9.770 -4.007 1.00 81.25 92 MET A CA 1
ATOM 707 C C . MET A 1 92 ? 4.521 9.579 -3.192 1.00 81.25 92 MET A C 1
ATOM 709 O O . MET A 1 92 ? 4.412 8.984 -2.129 1.00 81.25 92 MET A O 1
ATOM 713 N N . ASP A 1 93 ? 5.653 10.078 -3.676 1.00 87.69 93 ASP A N 1
ATOM 714 C CA . ASP A 1 93 ? 6.955 10.164 -3.014 1.00 87.69 93 ASP A CA 1
ATOM 715 C C . ASP A 1 93 ? 6.966 11.431 -2.139 1.00 87.69 93 ASP A C 1
ATOM 717 O O . ASP A 1 93 ? 7.418 12.512 -2.526 1.00 87.69 93 ASP A O 1
ATOM 721 N N . ILE A 1 94 ? 6.329 11.322 -0.972 1.00 87.12 94 ILE A N 1
ATOM 722 C CA . ILE A 1 94 ? 6.126 12.430 -0.033 1.00 87.12 94 ILE A CA 1
ATOM 723 C C . ILE A 1 94 ? 7.445 12.798 0.642 1.00 87.12 94 ILE A C 1
ATOM 725 O O . ILE A 1 94 ? 7.692 13.980 0.902 1.00 87.12 94 ILE A O 1
ATOM 729 N N . ASN A 1 95 ? 8.272 11.800 0.953 1.00 87.00 95 ASN A N 1
ATOM 730 C CA . ASN A 1 95 ? 9.569 12.014 1.588 1.00 87.00 95 ASN A CA 1
ATOM 731 C C . ASN A 1 95 ? 10.672 12.416 0.578 1.00 87.00 95 ASN A C 1
ATOM 733 O O . ASN A 1 95 ? 11.720 12.902 1.007 1.00 87.00 95 ASN A O 1
ATOM 737 N N . LYS A 1 96 ? 10.406 12.299 -0.732 1.00 88.25 96 LYS A N 1
ATOM 738 C CA . LYS A 1 96 ? 11.309 12.625 -1.845 1.00 88.25 96 LYS A CA 1
ATOM 739 C C . LYS A 1 96 ? 12.600 11.814 -1.842 1.00 88.25 96 LYS A C 1
ATOM 741 O O . LYS A 1 96 ? 13.639 12.312 -2.288 1.00 88.25 96 LYS A O 1
ATOM 746 N N . ASP A 1 97 ? 12.550 10.582 -1.347 1.00 86.56 97 ASP A N 1
ATOM 747 C CA . ASP A 1 97 ? 13.693 9.671 -1.336 1.00 86.56 97 ASP A CA 1
ATOM 748 C C . ASP A 1 97 ? 13.885 8.952 -2.684 1.00 86.56 97 ASP A C 1
ATOM 750 O O . ASP A 1 97 ? 14.916 8.315 -2.913 1.00 86.56 97 ASP A O 1
ATOM 754 N N . GLY A 1 98 ? 12.948 9.136 -3.622 1.00 85.75 98 GLY A N 1
ATOM 755 C CA . GLY A 1 98 ? 12.999 8.541 -4.951 1.00 85.75 98 GLY A CA 1
ATOM 756 C C . GLY A 1 98 ? 12.348 7.163 -5.027 1.00 85.75 98 GLY A C 1
ATOM 757 O O . GLY A 1 98 ? 12.475 6.507 -6.073 1.00 85.75 98 GLY A O 1
ATOM 758 N N . PHE A 1 99 ? 11.632 6.755 -3.978 1.00 85.69 99 PHE A N 1
ATOM 759 C CA . PHE A 1 99 ? 10.841 5.536 -3.911 1.00 85.69 99 PHE A CA 1
ATOM 760 C C . PHE A 1 99 ? 9.422 5.865 -3.436 1.00 85.69 99 PHE A C 1
ATOM 762 O O . PHE A 1 99 ? 9.181 6.825 -2.724 1.00 85.69 99 PHE A O 1
ATOM 769 N N . VAL A 1 100 ? 8.442 5.078 -3.878 1.00 85.25 100 VAL A N 1
ATOM 770 C CA . VAL A 1 100 ? 7.088 5.133 -3.313 1.00 85.25 100 VAL A CA 1
ATOM 771 C C . VAL A 1 100 ? 6.900 3.884 -2.477 1.00 85.25 100 VAL A C 1
ATOM 773 O O . VAL A 1 100 ? 6.737 2.786 -3.027 1.00 85.25 100 VAL A O 1
ATOM 776 N N . ASP A 1 101 ? 6.905 4.048 -1.155 1.00 81.06 101 ASP A N 1
ATOM 777 C CA . ASP A 1 101 ? 6.821 2.926 -0.228 1.00 81.06 101 ASP A CA 1
ATOM 778 C C . ASP A 1 101 ? 5.770 3.100 0.884 1.00 81.06 101 ASP A C 1
ATOM 780 O O . ASP A 1 101 ? 4.824 3.898 0.825 1.00 81.06 101 ASP A O 1
ATOM 784 N N . ARG A 1 102 ? 5.856 2.237 1.900 1.00 75.94 102 ARG A N 1
ATOM 785 C CA . ARG A 1 102 ? 4.978 2.302 3.065 1.00 75.94 102 ARG A CA 1
ATOM 786 C C . ARG A 1 102 ? 5.200 3.590 3.859 1.00 75.94 102 ARG A C 1
ATOM 788 O O . ARG A 1 102 ? 4.215 4.073 4.413 1.00 75.94 102 ARG A O 1
ATOM 795 N N . ALA A 1 103 ? 6.416 4.127 3.907 1.00 79.06 103 ALA A N 1
ATOM 796 C CA . ALA A 1 103 ? 6.743 5.370 4.592 1.00 79.06 103 ALA A CA 1
ATOM 797 C C . ALA A 1 103 ? 5.940 6.549 4.024 1.00 79.06 103 ALA A C 1
ATOM 799 O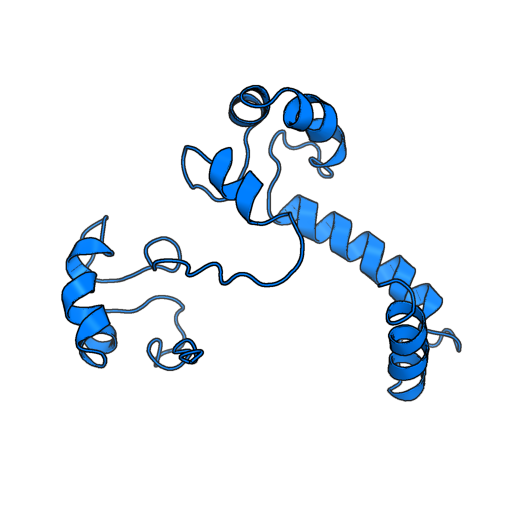 O . ALA A 1 103 ? 5.244 7.226 4.781 1.00 79.06 103 ALA A O 1
ATOM 800 N N . ASP A 1 104 ? 5.896 6.728 2.702 1.00 84.56 104 ASP A N 1
ATOM 801 C CA . ASP A 1 104 ? 5.068 7.776 2.087 1.00 84.56 104 ASP A CA 1
ATOM 802 C C . ASP A 1 104 ? 3.589 7.577 2.362 1.0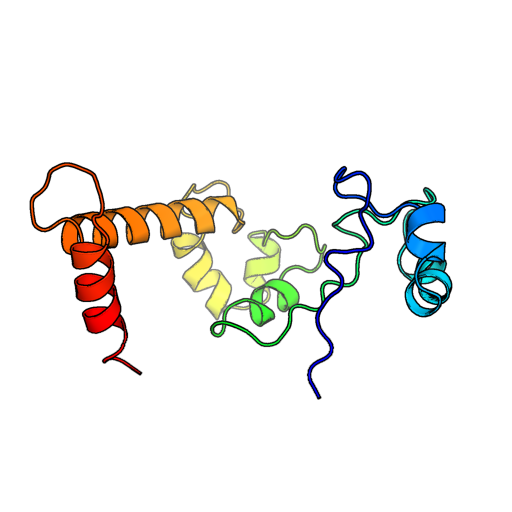0 84.56 104 ASP A C 1
ATOM 804 O O .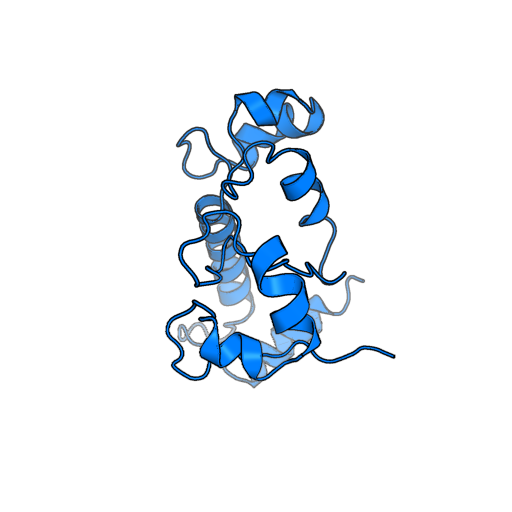 ASP A 1 104 ? 2.830 8.513 2.638 1.00 84.56 104 ASP A O 1
ATOM 808 N N . ARG A 1 105 ? 3.148 6.318 2.324 1.00 74.50 105 ARG A N 1
ATOM 809 C CA . ARG A 1 105 ? 1.774 5.994 2.681 1.00 74.50 105 ARG A CA 1
ATOM 810 C C . ARG A 1 105 ? 1.491 6.362 4.132 1.00 74.50 105 ARG A C 1
ATOM 812 O O . ARG A 1 105 ? 0.392 6.838 4.404 1.00 74.50 105 ARG A O 1
ATOM 819 N N . GLU A 1 106 ? 2.422 6.128 5.043 1.00 76.06 106 GLU A N 1
ATOM 820 C CA . GLU A 1 106 ? 2.285 6.474 6.452 1.00 76.06 106 GLU A CA 1
ATOM 821 C C . GLU A 1 106 ? 2.218 7.987 6.641 1.00 76.06 106 GLU A C 1
ATOM 823 O O . GLU A 1 106 ? 1.280 8.451 7.284 1.00 76.06 106 GLU A O 1
ATOM 828 N N . LEU A 1 107 ? 3.084 8.752 5.972 1.00 79.31 107 LEU A N 1
ATOM 829 C CA . LEU A 1 107 ? 3.043 10.217 5.965 1.00 79.31 107 LEU A CA 1
ATOM 830 C C . LEU A 1 107 ? 1.701 10.742 5.445 1.00 79.31 107 LEU A C 1
ATOM 832 O O . LEU A 1 107 ? 1.064 11.585 6.079 1.00 79.31 107 LEU A O 1
ATOM 836 N N . ARG A 1 108 ? 1.195 10.184 4.340 1.00 76.12 108 ARG A N 1
ATOM 837 C CA . ARG A 1 108 ? -0.125 10.559 3.816 1.00 76.12 108 ARG A CA 1
ATOM 838 C C . ARG A 1 108 ? -1.248 10.201 4.788 1.00 76.12 108 ARG A C 1
ATOM 840 O O . ARG A 1 108 ? -2.211 10.947 4.949 1.00 76.12 108 ARG A O 1
ATOM 847 N N . MET A 1 109 ? -1.172 9.018 5.396 1.00 69.88 109 MET A N 1
ATOM 848 C CA . MET A 1 109 ? -2.169 8.563 6.364 1.00 69.88 109 MET A CA 1
ATOM 849 C C . MET A 1 109 ? -2.123 9.395 7.637 1.00 69.88 109 MET A C 1
ATOM 851 O O . MET A 1 109 ? -3.179 9.615 8.216 1.00 69.88 109 MET A O 1
ATOM 855 N N . GLN A 1 110 ? -0.948 9.862 8.047 1.00 75.12 110 GLN A N 1
ATOM 856 C CA . GLN A 1 110 ? -0.764 10.769 9.169 1.00 75.12 110 GLN A CA 1
ATOM 857 C C . GLN A 1 110 ? -1.432 12.109 8.863 1.00 75.12 110 GLN A C 1
ATOM 859 O O . GLN A 1 110 ? -2.364 12.467 9.565 1.00 75.12 110 GLN A O 1
ATOM 864 N N . GLN A 1 111 ? -1.136 12.735 7.719 1.00 73.38 111 GLN A N 1
ATOM 865 C CA . GLN A 1 111 ? -1.820 13.967 7.293 1.00 73.38 111 GLN A CA 1
ATOM 866 C C . GLN A 1 111 ? -3.351 13.816 7.246 1.00 73.38 111 GLN A C 1
ATOM 868 O O . GLN A 1 111 ? -4.091 14.678 7.720 1.00 73.38 111 GLN A O 1
ATOM 873 N N . HIS A 1 112 ? -3.852 12.695 6.715 1.00 72.69 112 HIS A N 1
ATOM 874 C CA . HIS A 1 112 ? -5.289 12.413 6.720 1.00 72.69 112 HIS A CA 1
ATOM 875 C C . HIS A 1 112 ? -5.848 12.130 8.116 1.00 72.69 112 HIS A C 1
ATOM 877 O O . HIS A 1 112 ? -7.013 12.439 8.363 1.00 72.69 112 HIS A O 1
ATOM 883 N N . ARG A 1 113 ? -5.066 11.508 9.005 1.00 70.69 113 ARG A N 1
ATOM 884 C CA . ARG A 1 113 ? -5.456 11.248 10.392 1.00 70.69 113 ARG A CA 1
ATOM 885 C C . ARG A 1 113 ? -5.517 12.536 11.179 1.00 70.69 113 ARG A C 1
ATOM 887 O O . ARG A 1 113 ? -6.524 12.713 11.835 1.00 70.69 113 ARG A O 1
ATOM 894 N N . ASP A 1 114 ? -4.536 13.422 11.076 1.00 73.88 114 ASP A N 1
ATOM 895 C CA . ASP A 1 114 ? -4.550 14.729 11.735 1.00 73.88 114 ASP A CA 1
ATOM 896 C C . ASP A 1 114 ? -5.736 15.576 11.267 1.00 73.88 114 ASP A C 1
ATOM 898 O O . ASP A 1 114 ? -6.495 16.088 12.084 1.00 73.88 114 ASP A O 1
ATOM 902 N N . ALA A 1 115 ? -5.979 15.643 9.954 1.00 75.19 115 ALA A N 1
ATOM 903 C CA . ALA A 1 115 ? -7.134 16.360 9.415 1.00 75.19 115 ALA A CA 1
ATOM 904 C C . ALA A 1 115 ? -8.473 15.743 9.855 1.00 75.19 115 ALA A C 1
ATOM 906 O O . ALA A 1 115 ? -9.444 16.458 10.104 1.00 75.19 115 ALA A O 1
ATOM 907 N N . TRP A 1 116 ? -8.543 14.412 9.944 1.00 77.31 116 TRP A N 1
ATOM 908 C CA . TRP A 1 116 ? -9.724 13.722 10.457 1.00 77.31 116 TRP A CA 1
ATOM 909 C C . TRP A 1 116 ? -9.885 13.922 11.963 1.00 77.31 116 TRP A C 1
ATOM 911 O O . TRP A 1 116 ? -10.992 14.179 12.413 1.00 77.31 116 TRP A O 1
ATOM 921 N N . PHE A 1 117 ? -8.795 13.848 12.720 1.00 78.06 117 PHE A N 1
ATOM 922 C CA . PHE A 1 117 ? -8.763 14.016 14.164 1.00 78.06 117 PHE A CA 1
ATOM 923 C C . PHE A 1 117 ? -9.204 15.427 14.527 1.00 78.06 117 PHE A C 1
ATOM 925 O O . PHE A 1 117 ? -10.147 15.568 15.280 1.00 78.06 117 PHE A O 1
ATOM 932 N N . ALA A 1 118 ? -8.663 16.460 13.879 1.00 78.31 118 ALA A N 1
ATOM 933 C CA . ALA A 1 118 ? -9.091 17.846 14.069 1.00 78.31 118 ALA A CA 1
ATOM 934 C C . ALA A 1 118 ? -10.568 18.099 13.712 1.00 78.31 118 ALA A C 1
ATOM 936 O O . ALA A 1 118 ? -11.156 19.081 14.158 1.00 78.31 118 ALA A O 1
ATOM 937 N N . LYS A 1 119 ? -11.161 17.250 12.865 1.00 76.69 119 LYS A N 1
ATOM 938 C CA . LYS A 1 119 ? -12.580 17.321 12.496 1.00 76.69 119 LYS A CA 1
ATOM 939 C C . LYS A 1 119 ? -13.477 16.482 13.408 1.00 76.69 119 LYS A C 1
ATOM 941 O O . LYS A 1 119 ? -14.675 16.739 13.472 1.00 76.69 119 LYS A O 1
ATOM 946 N N . ALA A 1 120 ? -12.913 15.468 14.050 1.00 79.81 120 ALA A N 1
ATOM 947 C CA . ALA A 1 120 ? -13.608 14.546 14.928 1.00 79.81 120 ALA A CA 1
ATOM 948 C C . ALA A 1 120 ? -13.559 15.009 16.394 1.00 79.81 120 ALA A C 1
ATOM 950 O O . ALA A 1 120 ? -14.592 14.967 17.052 1.00 79.81 120 ALA A O 1
ATOM 951 N N . ASP A 1 121 ? -12.406 15.503 16.848 1.00 82.19 121 ASP A N 1
ATOM 952 C CA . ASP A 1 121 ? -12.162 16.157 18.138 1.00 82.19 121 ASP A CA 1
ATOM 953 C C . ASP A 1 121 ? -12.852 17.530 18.146 1.00 82.19 121 ASP A C 1
ATOM 955 O O . ASP A 1 121 ? -12.317 18.557 17.712 1.00 82.19 121 ASP A O 1
ATOM 959 N N . THR A 1 122 ? -14.123 17.511 18.534 1.00 78.69 122 THR A N 1
ATOM 960 C CA . THR A 1 122 ? -15.009 18.676 18.507 1.00 78.69 122 THR A CA 1
ATOM 961 C C . THR A 1 122 ? -14.763 19.555 19.725 1.00 78.69 122 THR A C 1
ATOM 963 O O . THR A 1 122 ? -14.913 20.779 19.638 1.00 78.69 122 THR A O 1
ATOM 966 N N . ASP A 1 123 ? -14.373 18.944 20.846 1.00 83.62 123 ASP A N 1
ATOM 967 C CA . ASP A 1 123 ? -14.077 19.658 22.086 1.00 83.62 123 ASP A CA 1
ATOM 968 C C . ASP A 1 123 ? -12.606 20.091 22.236 1.00 83.62 123 ASP A C 1
ATOM 970 O O . ASP A 1 123 ? -12.311 20.959 23.063 1.00 83.62 123 ASP A O 1
ATOM 974 N N . LYS A 1 124 ? -11.729 19.651 21.323 1.00 82.38 124 LYS A N 1
ATOM 975 C CA . LYS A 1 124 ? -10.316 20.043 21.204 1.00 82.38 124 LYS A CA 1
ATOM 976 C C . LYS A 1 124 ? -9.485 19.681 22.433 1.00 82.38 124 LYS A C 1
ATOM 978 O O . LYS A 1 124 ? -8.510 20.381 22.732 1.00 82.38 124 LYS A O 1
ATOM 983 N N . ASP A 1 125 ? -9.843 18.615 23.149 1.00 84.38 125 ASP A N 1
ATOM 984 C CA . ASP A 1 125 ? -9.043 18.125 24.277 1.00 84.38 125 ASP A CA 1
ATOM 985 C C . ASP A 1 125 ? -7.837 17.281 23.835 1.00 84.38 125 ASP A C 1
ATOM 987 O O . ASP A 1 125 ? -7.011 16.888 24.668 1.00 84.38 125 ASP A O 1
ATOM 991 N N . GLY A 1 126 ? -7.693 17.029 22.529 1.00 75.94 126 GLY A N 1
ATOM 992 C CA . GLY A 1 126 ? -6.613 16.217 21.987 1.00 75.94 126 GLY A CA 1
ATOM 993 C C . GLY A 1 126 ? -6.847 14.719 22.171 1.00 75.94 126 GLY A C 1
ATOM 994 O O . GLY A 1 126 ? -5.909 13.930 22.004 1.00 75.94 126 GLY A O 1
ATOM 995 N N . LYS A 1 127 ? -8.074 14.298 22.503 1.00 82.19 127 LYS A N 1
ATOM 996 C CA . LYS A 1 127 ? -8.503 12.898 22.527 1.00 82.19 127 LYS A CA 1
ATOM 997 C C . LYS A 1 127 ? -9.722 12.731 21.629 1.00 82.19 127 LYS A C 1
ATOM 999 O O . LYS A 1 127 ? -10.318 13.680 21.156 1.00 82.19 127 LYS A O 1
ATOM 1004 N N . LEU A 1 128 ? -10.037 11.476 21.321 1.00 79.62 128 LEU A N 1
ATOM 1005 C CA . LEU A 1 128 ? -11.284 11.149 20.647 1.00 79.62 128 LEU A CA 1
ATOM 1006 C C . LEU A 1 128 ? -12.144 10.331 21.593 1.00 79.62 128 LEU A C 1
ATOM 1008 O O . LEU A 1 128 ? -11.837 9.172 21.898 1.00 79.62 128 LEU A O 1
ATOM 1012 N N . SER A 1 129 ? -13.241 10.922 22.035 1.00 82.38 129 SER A N 1
ATOM 1013 C CA . SER A 1 129 ? -14.253 10.214 22.798 1.00 82.38 129 SER A CA 1
ATOM 1014 C C . SER A 1 129 ? -15.074 9.293 21.891 1.00 82.38 129 SER A C 1
ATOM 1016 O O . SER A 1 129 ? -15.184 9.479 20.679 1.00 82.38 129 SER A O 1
ATOM 1018 N N . LYS A 1 130 ? -15.721 8.275 22.469 1.00 78.81 130 LYS A N 1
ATOM 1019 C CA . LYS A 1 130 ? -16.576 7.344 21.706 1.00 78.81 130 LYS A CA 1
ATOM 1020 C C . LYS A 1 130 ? -17.719 8.060 20.968 1.00 78.81 130 LYS A C 1
ATOM 1022 O O . LYS A 1 130 ? -18.095 7.634 19.880 1.00 78.81 130 LYS A O 1
ATOM 1027 N N . ALA A 1 131 ? -18.249 9.134 21.552 1.00 81.25 131 ALA A N 1
ATOM 1028 C CA . ALA A 1 131 ? -19.277 9.971 20.936 1.00 81.25 131 ALA A CA 1
ATOM 1029 C C . ALA A 1 131 ? -18.745 10.737 19.711 1.00 81.25 131 ALA A C 1
ATOM 1031 O O . ALA A 1 131 ? -19.394 10.761 18.6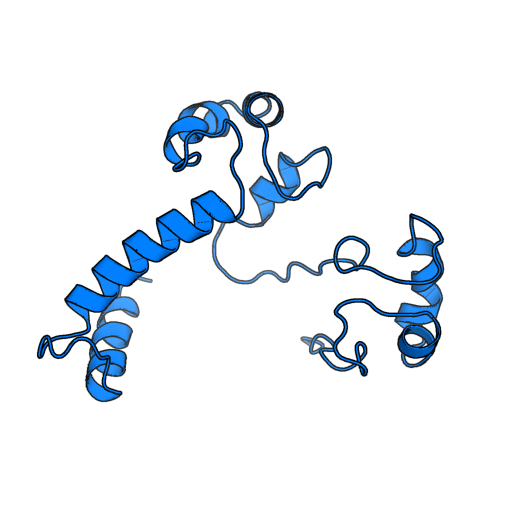69 1.00 81.25 131 ALA A O 1
ATOM 1032 N N . GLU A 1 132 ? -17.540 11.293 19.811 1.00 80.25 132 GLU A N 1
ATOM 1033 C CA . GLU A 1 132 ? -16.857 12.012 18.732 1.00 80.25 132 GLU A CA 1
ATOM 1034 C C . GLU A 1 132 ? -16.441 11.078 17.593 1.00 80.25 132 GLU A C 1
ATOM 1036 O O . GLU A 1 132 ? -16.629 11.390 16.418 1.00 80.25 132 GLU A O 1
ATOM 1041 N N . PHE A 1 133 ? -15.979 9.870 17.934 1.00 77.69 133 PHE A N 1
ATOM 1042 C CA . PHE A 1 133 ? -15.727 8.810 16.962 1.00 77.69 133 PHE A CA 1
ATOM 1043 C C . PHE A 1 133 ? -16.999 8.421 16.193 1.00 77.69 133 PHE A C 1
ATOM 1045 O O . PHE A 1 133 ? -16.950 8.290 14.971 1.00 77.69 133 PHE A O 1
ATOM 1052 N N . ASP A 1 134 ? -18.134 8.234 16.882 1.00 77.12 134 ASP A N 1
ATOM 1053 C CA . ASP A 1 134 ? -19.417 7.884 16.248 1.00 77.12 134 ASP A CA 1
ATOM 1054 C C . ASP A 1 134 ? -19.904 9.001 15.317 1.00 77.12 134 ASP A C 1
ATOM 1056 O O . ASP A 1 134 ? -20.269 8.736 14.169 1.00 77.12 134 ASP A O 1
ATOM 1060 N N . ALA A 1 135 ? -19.832 10.254 15.777 1.00 76.12 135 ALA A N 1
ATOM 1061 C CA . ALA A 1 135 ? -20.202 11.428 14.993 1.00 76.12 135 ALA A CA 1
ATOM 1062 C C . ALA A 1 135 ? -19.328 11.574 13.734 1.00 76.12 135 ALA A C 1
ATOM 1064 O O . ALA A 1 135 ? -19.847 11.719 12.622 1.00 76.12 135 ALA A O 1
ATOM 1065 N N . ALA A 1 136 ? -18.007 11.443 13.879 1.00 73.62 136 ALA A N 1
ATOM 1066 C CA . ALA A 1 136 ? -17.066 11.503 12.764 1.00 73.62 136 ALA A CA 1
ATOM 1067 C C . ALA A 1 136 ? -17.192 10.304 11.805 1.00 73.62 136 ALA A C 1
ATOM 1069 O O . ALA A 1 136 ? -16.989 10.444 10.597 1.00 73.62 136 ALA A O 1
ATOM 1070 N N . SER A 1 137 ? -17.537 9.119 12.321 1.00 68.56 137 SER A N 1
ATOM 1071 C CA . SER A 1 137 ? -17.767 7.908 11.526 1.00 68.56 137 SER A CA 1
ATOM 1072 C C . SER A 1 137 ? -19.063 7.996 10.713 1.00 68.56 137 SER A C 1
ATOM 1074 O O . SER A 1 137 ? -19.062 7.627 9.537 1.00 68.56 137 SER A O 1
ATOM 1076 N N . LYS A 1 138 ? -20.146 8.550 11.283 1.00 65.31 138 LYS A N 1
ATOM 1077 C CA . LYS A 1 138 ? -21.401 8.826 10.558 1.00 65.31 138 LYS A CA 1
ATOM 1078 C C . LYS A 1 138 ? -21.186 9.759 9.373 1.00 65.31 138 LYS A C 1
ATOM 1080 O O . LYS A 1 138 ? -21.647 9.461 8.277 1.00 65.31 138 LYS A O 1
ATOM 1085 N N . GLN A 1 139 ? -20.400 10.819 9.555 1.00 59.50 139 GLN A N 1
ATOM 1086 C CA . GLN A 1 139 ? -20.100 11.777 8.487 1.00 59.50 139 GLN A CA 1
ATOM 1087 C C . GLN A 1 139 ? -19.284 11.165 7.328 1.00 59.50 139 GLN A C 1
ATOM 1089 O O . GLN A 1 139 ? -19.279 11.696 6.221 1.00 59.50 139 GLN A O 1
ATOM 1094 N N . ARG A 1 140 ? -18.611 10.027 7.555 1.00 58.12 140 ARG A N 1
ATOM 1095 C CA . ARG A 1 140 ? -17.843 9.294 6.535 1.00 58.12 140 ARG A CA 1
ATOM 1096 C C . ARG A 1 140 ? -18.643 8.182 5.840 1.00 58.12 140 ARG A C 1
ATOM 1098 O O . ARG A 1 140 ? -18.183 7.668 4.825 1.00 58.12 140 ARG A O 1
ATOM 1105 N N . GLY A 1 141 ? -19.801 7.799 6.384 1.00 52.12 141 GLY A N 1
ATOM 1106 C CA . GLY A 1 141 ? -20.683 6.766 5.829 1.00 52.12 141 GLY A CA 1
ATOM 1107 C C . GLY A 1 141 ? -21.631 7.256 4.728 1.00 52.12 141 GLY A C 1
ATOM 1108 O O . GLY A 1 141 ? -22.207 6.428 4.035 1.00 52.12 141 GLY A O 1
ATOM 1109 N N . GLU A 1 142 ? -21.768 8.573 4.541 1.00 41.75 142 GLU A N 1
ATOM 1110 C CA . GLU A 1 142 ? -22.758 9.187 3.635 1.00 41.75 142 GLU A CA 1
ATOM 1111 C C . GLU A 1 142 ? -22.175 9.648 2.281 1.00 41.75 142 GLU A C 1
ATOM 1113 O O . GLU A 1 142 ? -22.799 10.392 1.533 1.00 41.75 142 GLU A O 1
ATOM 1118 N N . HIS A 1 143 ? -20.969 9.187 1.942 1.00 40.81 143 HIS A N 1
ATOM 1119 C CA . HIS A 1 143 ? -20.381 9.318 0.605 1.00 40.81 143 HIS A CA 1
ATOM 1120 C C . HIS A 1 143 ? -19.909 7.938 0.128 1.00 40.81 143 HIS A C 1
ATOM 1122 O O . HIS A 1 143 ? -18.712 7.639 0.124 1.00 40.81 143 HIS A O 1
ATOM 1128 N N . GLY A 1 144 ? -20.875 7.081 -0.203 1.00 36.66 144 GLY A N 1
ATOM 1129 C CA . GLY A 1 144 ? -20.688 5.811 -0.904 1.00 36.66 144 GLY A CA 1
ATOM 1130 C C . GLY A 1 144 ? -21.504 5.809 -2.181 1.00 36.66 144 GLY A C 1
ATOM 1131 O O . GLY A 1 144 ? -22.697 6.167 -2.084 1.00 36.66 144 GLY A O 1
#

Organism: Xanthomonas perforans (NCBI:txid442694)

Secondary structure (DSSP, 8-state):
--PPP-TTS-SS-SS-EEHHHHTTSHHHHHHHHHH-SS-SSEE-TTTS-----S-SSSSSTTHHHH-SS-SS-EEHHHHTTSHHHHHHHHHH-SS-SSEE-HHHHHHHHHHHHHHHHHHH-SS-SSS--HHHHHHHHHHHHS--

Radius of gyration: 20.13 Å; chains: 1; bounding box: 39×50×42 Å

InterPro domains:
  IPR002048 EF-hand domain [PF13202] (8-21)
  IPR002048 EF-hand domain [PF13202] (87-102)
  IPR002048 EF-hand domain [PF13202] (114-133)
  IPR002048 EF-hand domain [PF13499] (27-78)
  IPR002048 EF-hand domain [PS50222] (108-143)
  IPR011992 EF-hand domain pair [SSF47473] (28-136)
  IPR018247 EF-Hand 1, calcium-binding site [PS00018] (121-133)

pLDDT: mean 71.15, std 13.77, range [36.66, 88.25]

Foldseek 3Di:
DDDDDPPPLPPVPPQKHALVSLVVPPVSNVCVVVLPPVVPRIRHPQSPPPCPDPDDDDPPPVQVVLPPVSPQKHACVSQVVDPVSNVCVVVQPPVPPRIRHVVSVVVVVVVVCVVLQVVLPPVPPSDHDPVSVVVSVVVVVPPD

Sequence (144 aa):
GDAPRPAKLDKNGDGVIDRSEAAADPKLAAQFDTLDTNKDGKLSRDERPHHRGPGRGGRGEWLSKLDTNKDGRISREEAKVDPKFAARFDEMDINKDGFVDRADRELRMQQHRDAWFAKADTDKDGKLSKAEFDAASKQRGEHG